Protein AF-A0A7X7E103-F1 (afdb_monomer_lite)

pLDDT: mean 79.59, std 12.2, range [51.66, 94.31]

Sequence (123 aa):
MISKVISKYLDKEDARSLQIQLQEAGINSIVKRHGLPIFFGGIINYQVMIDPKDNEPATSVLQNFIERSKIKLAELTKALTVKCPGCGSTKVVIEQKNSLLKKIIYYGVTIHRCNECHGKWFT

Foldseek 3Di:
DDKAWDDKFADPVLLVVLCVLCVVLVWHKDKDWDWDDVVVVMDIMIIIIGPPVCVVVSPVSSVVSVVVVVVVVVVVVQVPQDQDPVPRDSQKDWDDDPDPVCCVVQPPKTWIAHPPPRDIDID

Structure (mmCIF, N/CA/C/O backbone):
data_AF-A0A7X7E103-F1
#
_entry.id   AF-A0A7X7E103-F1
#
loop_
_atom_site.group_PDB
_atom_site.id
_atom_site.type_symbol
_atom_site.label_atom_id
_atom_site.label_alt_id
_atom_site.label_comp_id
_atom_site.label_asym_id
_atom_site.label_entity_id
_atom_site.label_seq_id
_atom_site.pdbx_PDB_ins_code
_atom_site.Cartn_x
_atom_site.Cartn_y
_atom_site.Cartn_z
_atom_site.occupancy
_atom_site.B_iso_or_equiv
_atom_site.auth_seq_id
_atom_site.auth_comp_id
_atom_site.auth_asym_id
_atom_site.auth_atom_id
_atom_site.pdbx_PDB_model_num
ATOM 1 N N . MET A 1 1 ? -21.943 -7.970 11.466 1.00 54.81 1 MET A N 1
ATOM 2 C CA . MET A 1 1 ? -21.034 -6.809 11.564 1.00 54.81 1 MET A CA 1
ATOM 3 C C . MET A 1 1 ? -20.754 -6.349 10.139 1.00 54.81 1 MET A C 1
ATOM 5 O O . MET A 1 1 ? -20.192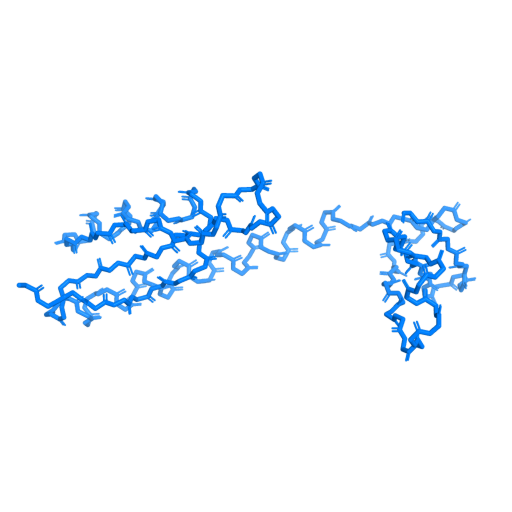 -7.123 9.374 1.00 54.81 1 MET A O 1
ATOM 9 N N . ILE A 1 2 ? -21.281 -5.194 9.729 1.00 72.25 2 ILE A N 1
ATOM 10 C CA . ILE A 1 2 ? -21.079 -4.666 8.371 1.00 72.25 2 ILE A CA 1
ATOM 11 C C . ILE A 1 2 ? -19.732 -3.957 8.400 1.00 72.25 2 ILE A C 1
ATOM 13 O O . ILE A 1 2 ? -19.599 -3.002 9.145 1.00 72.25 2 ILE A O 1
ATOM 17 N N . SER A 1 3 ? -18.736 -4.432 7.661 1.00 80.81 3 SER A N 1
ATOM 18 C CA . SER A 1 3 ? -17.406 -3.818 7.608 1.00 80.81 3 SER A CA 1
ATOM 19 C C . SER A 1 3 ? -17.252 -2.978 6.337 1.00 80.81 3 SER A C 1
ATOM 21 O O . SER A 1 3 ? -17.657 -3.390 5.248 1.00 80.81 3 SER A O 1
ATOM 23 N N . LYS A 1 4 ? -16.676 -1.779 6.466 1.00 86.75 4 LYS A N 1
ATOM 24 C CA . LYS A 1 4 ? -16.471 -0.830 5.365 1.00 86.75 4 LYS A CA 1
ATOM 25 C C . LYS A 1 4 ? -15.037 -0.911 4.865 1.00 86.75 4 LYS A C 1
ATOM 27 O O . LYS A 1 4 ? -14.101 -0.860 5.654 1.00 86.75 4 LYS A O 1
ATOM 32 N N . VAL A 1 5 ? -14.855 -1.016 3.549 1.00 87.81 5 VAL A N 1
ATOM 33 C CA . VAL A 1 5 ? -13.521 -0.981 2.933 1.00 87.81 5 VAL A CA 1
ATOM 34 C C . VAL A 1 5 ? -13.031 0.463 2.861 1.00 87.81 5 VAL A C 1
ATOM 36 O O . VAL A 1 5 ? -13.732 1.307 2.305 1.00 87.81 5 VAL A O 1
ATOM 39 N N . ILE A 1 6 ? -11.826 0.722 3.368 1.00 89.06 6 ILE A N 1
ATOM 40 C CA . ILE A 1 6 ? -11.200 2.057 3.351 1.00 89.06 6 ILE A CA 1
ATOM 41 C C . ILE A 1 6 ? -9.984 2.142 2.430 1.00 89.06 6 ILE A C 1
ATOM 43 O O . ILE A 1 6 ? -9.653 3.218 1.948 1.00 89.06 6 ILE A O 1
ATOM 47 N N . SER A 1 7 ? -9.339 1.011 2.142 1.00 87.31 7 SER A N 1
ATOM 48 C CA . SER A 1 7 ? -8.215 0.948 1.212 1.00 87.31 7 SER A CA 1
ATOM 49 C C . SER A 1 7 ? -8.170 -0.405 0.507 1.00 87.31 7 SER A C 1
ATOM 51 O O . SER A 1 7 ? -8.553 -1.428 1.083 1.00 87.31 7 SER A O 1
ATOM 53 N N . LYS A 1 8 ? -7.743 -0.403 -0.758 1.00 88.25 8 LYS A N 1
ATOM 54 C CA . LYS A 1 8 ? -7.690 -1.561 -1.663 1.00 88.25 8 LYS A CA 1
ATOM 55 C C . LYS A 1 8 ? -6.371 -1.554 -2.425 1.00 88.25 8 LYS A C 1
ATOM 57 O O . LYS A 1 8 ? -5.748 -0.507 -2.555 1.00 88.25 8 LYS A O 1
ATOM 62 N N . TYR A 1 9 ? -6.021 -2.706 -2.997 1.00 86.00 9 TYR A N 1
ATOM 63 C CA . TYR A 1 9 ? -4.829 -2.867 -3.839 1.00 86.00 9 TYR A CA 1
ATOM 64 C C . TYR A 1 9 ? -3.517 -2.582 -3.101 1.00 86.00 9 TYR A C 1
ATOM 66 O O . TYR A 1 9 ? -2.561 -2.097 -3.692 1.00 86.00 9 TYR A O 1
ATOM 74 N N . LEU A 1 10 ? -3.485 -2.879 -1.801 1.00 86.12 10 LEU A N 1
ATOM 75 C CA . LEU A 1 10 ? -2.270 -2.777 -1.005 1.00 86.12 10 LEU A CA 1
ATOM 76 C C . LEU A 1 10 ? -1.413 -4.023 -1.200 1.00 86.12 10 LEU A C 1
ATOM 78 O O . LEU A 1 10 ? -1.946 -5.129 -1.351 1.00 86.12 10 LEU A O 1
ATOM 82 N N . ASP A 1 11 ? -0.096 -3.858 -1.126 1.00 87.00 11 ASP A N 1
ATOM 83 C CA . ASP A 1 11 ? 0.790 -4.989 -0.884 1.00 87.00 11 ASP A CA 1
ATOM 84 C C . ASP A 1 11 ? 0.662 -5.473 0.578 1.00 87.00 11 ASP A C 1
ATOM 86 O O . ASP A 1 11 ? -0.072 -4.913 1.401 1.00 87.00 11 ASP A O 1
ATOM 90 N N . LYS A 1 12 ? 1.336 -6.580 0.901 1.00 87.38 12 LYS A N 1
ATOM 91 C CA . LYS A 1 12 ? 1.251 -7.194 2.233 1.00 87.38 12 LYS A CA 1
ATOM 92 C C . LYS A 1 12 ? 1.814 -6.282 3.331 1.00 87.38 12 LYS A C 1
ATOM 94 O O . LYS A 1 12 ? 1.297 -6.296 4.449 1.00 87.38 12 LYS A O 1
ATOM 99 N N . GLU A 1 13 ? 2.887 -5.557 3.040 1.00 89.25 13 GLU A N 1
ATOM 100 C CA . GLU A 1 13 ? 3.594 -4.714 4.004 1.00 89.25 13 GLU A CA 1
ATOM 101 C C . GLU A 1 13 ? 2.809 -3.434 4.269 1.00 89.25 13 GLU A C 1
ATOM 103 O O . GLU A 1 13 ? 2.568 -3.087 5.422 1.00 89.25 13 GLU A O 1
ATOM 108 N N . ASP A 1 14 ? 2.319 -2.803 3.209 1.00 88.50 14 ASP A N 1
ATOM 109 C CA . ASP A 1 14 ? 1.478 -1.616 3.243 1.00 88.50 14 ASP A CA 1
ATOM 110 C C . ASP A 1 14 ? 0.155 -1.903 3.974 1.00 88.50 14 ASP A C 1
ATOM 112 O O . ASP A 1 14 ? -0.260 -1.125 4.835 1.00 88.50 14 ASP A O 1
ATOM 116 N N . ALA A 1 15 ? -0.476 -3.058 3.727 1.00 91.31 15 ALA A N 1
ATOM 117 C CA . ALA A 1 15 ? -1.678 -3.467 4.457 1.00 91.31 15 ALA A CA 1
ATOM 118 C C . ALA A 1 15 ? -1.420 -3.700 5.951 1.00 91.31 15 ALA A C 1
ATOM 120 O O . ALA A 1 15 ? -2.240 -3.307 6.783 1.00 91.31 15 ALA A O 1
ATOM 121 N N . ARG A 1 16 ? -0.282 -4.312 6.304 1.00 93.44 16 ARG A N 1
ATOM 122 C CA . ARG A 1 16 ? 0.114 -4.516 7.704 1.00 93.44 16 ARG A CA 1
ATOM 123 C C . ARG A 1 16 ? 0.454 -3.192 8.389 1.00 93.44 16 ARG A C 1
ATOM 125 O O . ARG A 1 16 ? 0.055 -2.983 9.528 1.00 93.44 16 ARG A O 1
ATOM 132 N N . SER A 1 17 ? 1.156 -2.301 7.697 1.00 92.19 17 SER A N 1
ATOM 133 C CA . SER A 1 17 ? 1.505 -0.968 8.190 1.00 92.19 17 SER A CA 1
ATOM 134 C C . SER A 1 17 ? 0.256 -0.137 8.475 1.00 92.19 17 SER A C 1
ATOM 136 O O . SER A 1 17 ? 0.133 0.441 9.554 1.00 92.19 17 SER A O 1
ATOM 138 N N . LEU A 1 18 ? -0.713 -0.135 7.553 1.00 91.12 18 LEU A N 1
ATOM 139 C 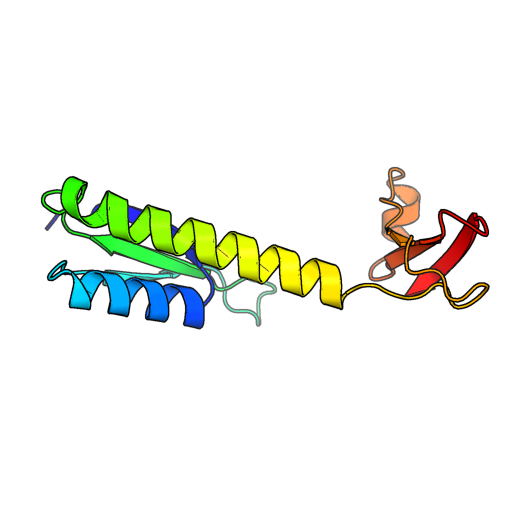CA . LEU A 1 18 ? -1.987 0.554 7.751 1.00 91.12 18 LEU A CA 1
ATOM 140 C C . LEU A 1 18 ? -2.790 -0.052 8.912 1.00 91.12 18 LEU A C 1
ATOM 142 O O . LEU A 1 18 ? -3.369 0.686 9.701 1.00 91.12 18 LEU A O 1
ATOM 146 N N . GLN A 1 19 ? -2.797 -1.381 9.052 1.00 93.81 19 GLN A N 1
ATOM 147 C CA . GLN A 1 19 ? -3.457 -2.052 10.176 1.00 93.81 19 GLN A CA 1
ATOM 148 C C . GLN A 1 19 ? -2.862 -1.637 11.528 1.00 93.81 19 GLN A C 1
ATOM 150 O O . GLN A 1 19 ? -3.620 -1.348 12.450 1.00 93.81 19 GLN A O 1
ATOM 155 N N . ILE A 1 20 ? -1.531 -1.582 11.642 1.00 94.31 20 ILE A N 1
ATOM 156 C CA . ILE A 1 20 ? -0.846 -1.154 12.872 1.00 94.31 20 ILE A CA 1
ATOM 157 C C . ILE A 1 20 ? -1.224 0.290 13.213 1.00 94.31 20 ILE A C 1
ATOM 159 O O . ILE A 1 20 ? -1.639 0.552 14.335 1.00 94.31 20 ILE A O 1
ATOM 163 N N . GLN A 1 21 ? -1.178 1.203 12.239 1.00 92.69 21 GLN A N 1
ATOM 164 C CA . GLN A 1 21 ? -1.530 2.613 12.458 1.00 92.69 21 GLN A CA 1
ATOM 165 C C . GLN A 1 21 ? -2.992 2.795 12.897 1.00 92.69 21 GLN A C 1
ATOM 167 O O . GLN A 1 21 ? -3.290 3.627 13.750 1.00 92.69 21 GLN A O 1
ATOM 172 N N . LEU A 1 22 ? -3.916 2.005 12.340 1.00 93.62 22 LEU A N 1
ATOM 173 C CA . LEU A 1 22 ? -5.315 2.011 12.773 1.00 93.62 22 LEU A CA 1
ATOM 174 C C . LEU A 1 22 ? -5.459 1.467 14.198 1.00 93.62 2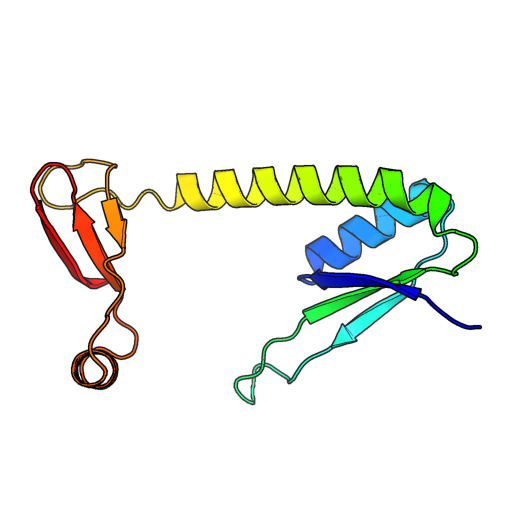2 LEU A C 1
ATOM 176 O O . LEU A 1 22 ? -6.173 2.055 15.003 1.00 93.62 22 LEU A O 1
ATOM 180 N N . GLN A 1 23 ? -4.745 0.392 14.531 1.00 93.69 23 GLN A N 1
ATOM 181 C CA . GLN A 1 23 ? -4.768 -0.194 15.868 1.00 93.69 23 GLN A CA 1
ATOM 182 C C . GLN A 1 23 ? -4.189 0.755 16.929 1.00 93.69 23 GLN A C 1
ATOM 184 O O . GLN A 1 23 ? -4.754 0.865 18.015 1.00 93.69 23 GLN A O 1
ATOM 189 N N . GLU A 1 24 ? -3.106 1.471 16.617 1.00 93.56 24 GLU A N 1
ATOM 190 C CA . GLU A 1 24 ? -2.523 2.515 17.475 1.00 93.56 24 GLU A CA 1
ATOM 191 C C . GLU A 1 24 ? -3.495 3.679 17.712 1.00 93.56 24 GLU A C 1
ATOM 193 O O . GLU A 1 24 ? -3.525 4.249 18.801 1.00 93.56 24 GLU A O 1
ATOM 198 N N . ALA A 1 25 ? -4.344 3.986 16.728 1.00 91.44 25 ALA A N 1
ATOM 199 C CA . ALA A 1 25 ? -5.432 4.953 16.856 1.00 91.44 25 ALA A CA 1
ATOM 200 C C . ALA A 1 25 ? -6.677 4.392 17.580 1.00 91.44 25 ALA A C 1
ATOM 202 O O . ALA A 1 25 ? -7.700 5.070 17.656 1.00 91.44 25 ALA A O 1
ATOM 203 N N . GLY A 1 26 ? -6.618 3.158 18.096 1.00 92.12 26 GLY A N 1
ATOM 204 C CA . GLY A 1 26 ? -7.734 2.494 18.775 1.00 92.12 26 GLY A CA 1
ATOM 205 C C . GLY A 1 26 ? -8.834 1.987 17.838 1.00 92.12 26 GLY A C 1
ATOM 206 O O . GLY A 1 26 ? -9.910 1.622 18.303 1.00 92.12 26 GLY A O 1
ATOM 207 N N . ILE A 1 27 ? -8.580 1.950 16.528 1.00 93.19 27 ILE A N 1
ATOM 208 C CA . ILE A 1 27 ? -9.551 1.563 15.503 1.00 93.19 27 ILE A CA 1
ATOM 209 C C . ILE A 1 27 ? -9.366 0.089 15.161 1.00 93.19 27 ILE A C 1
ATOM 211 O O . ILE A 1 27 ? -8.303 -0.344 14.703 1.00 93.19 27 ILE A O 1
ATOM 215 N N . ASN A 1 28 ? -10.429 -0.697 15.331 1.00 92.44 28 ASN A N 1
ATOM 216 C CA . ASN A 1 28 ? -10.388 -2.104 14.965 1.00 92.44 28 ASN A CA 1
ATOM 217 C C . ASN A 1 28 ? -10.457 -2.259 13.439 1.00 92.44 28 ASN A C 1
ATOM 219 O O . ASN A 1 28 ? -11.336 -1.705 12.775 1.00 92.44 28 ASN A O 1
ATOM 223 N N . SER A 1 29 ? -9.535 -3.036 12.872 1.00 93.44 29 SER A N 1
ATOM 224 C CA . SER A 1 29 ? -9.437 -3.212 11.426 1.00 93.44 29 SER A CA 1
ATOM 225 C C . SER A 1 29 ? -9.167 -4.660 11.022 1.00 93.44 29 SER A C 1
ATOM 227 O O . SER A 1 29 ? -8.484 -5.425 11.703 1.00 93.44 29 SER A O 1
ATOM 229 N N . ILE A 1 30 ? -9.721 -5.037 9.872 1.00 93.88 30 ILE A N 1
ATOM 230 C CA . ILE A 1 30 ? -9.622 -6.365 9.275 1.00 93.88 30 ILE A CA 1
ATOM 231 C C . ILE A 1 30 ? -8.883 -6.240 7.947 1.00 93.88 30 ILE A C 1
ATOM 233 O O . ILE A 1 30 ? -9.324 -5.535 7.037 1.00 93.88 30 ILE A O 1
ATOM 237 N N . VAL A 1 31 ? -7.785 -6.982 7.811 1.00 93.25 31 VAL A N 1
ATOM 238 C CA . VAL A 1 31 ? -7.052 -7.110 6.550 1.00 93.25 31 VAL A CA 1
ATOM 239 C C . VAL A 1 31 ? -7.550 -8.345 5.811 1.00 93.25 31 VAL A C 1
ATOM 241 O O . VAL A 1 31 ? -7.489 -9.459 6.327 1.00 93.25 31 VAL A O 1
ATOM 244 N N . LYS A 1 32 ? -8.021 -8.165 4.576 1.00 92.69 32 LYS A N 1
ATOM 245 C CA . LYS A 1 32 ? -8.463 -9.265 3.716 1.00 92.69 32 LYS A CA 1
ATOM 246 C C . LYS A 1 32 ? -7.591 -9.351 2.472 1.00 92.69 32 LYS A C 1
ATOM 248 O O . LYS A 1 32 ? -7.433 -8.379 1.737 1.00 92.69 32 LYS A O 1
ATOM 253 N N . ARG A 1 33 ? -7.053 -10.544 2.229 1.00 91.50 33 ARG A N 1
ATOM 254 C CA . ARG A 1 33 ? -6.336 -10.895 1.001 1.00 91.50 33 ARG A CA 1
ATOM 255 C C . ARG A 1 33 ? -7.333 -11.111 -0.141 1.00 91.50 33 ARG A C 1
ATOM 257 O O . ARG A 1 33 ? -8.357 -11.764 0.049 1.00 91.50 33 ARG A O 1
ATOM 264 N N . HIS A 1 34 ? -7.007 -10.589 -1.317 1.00 83.94 34 HIS A N 1
ATOM 265 C CA . HIS A 1 34 ? -7.777 -10.677 -2.556 1.00 83.94 34 HIS A CA 1
ATOM 266 C C . HIS A 1 34 ? -6.873 -10.958 -3.751 1.00 83.94 34 HIS A C 1
ATOM 268 O O . HIS A 1 34 ? -5.665 -10.739 -3.702 1.00 83.94 34 HIS A O 1
ATOM 274 N N . GLY A 1 35 ? -7.482 -11.405 -4.845 1.00 79.06 35 GLY A N 1
ATOM 275 C CA . GLY A 1 35 ? -6.793 -11.653 -6.104 1.00 79.06 35 GLY A CA 1
ATOM 276 C C . GLY A 1 35 ? -6.400 -13.110 -6.317 1.00 79.06 35 GLY A C 1
ATOM 277 O O . GLY A 1 35 ? -6.473 -13.952 -5.419 1.00 79.06 35 GLY A O 1
ATOM 278 N N . LEU A 1 36 ? -6.026 -13.398 -7.558 1.00 75.31 36 LEU A N 1
ATOM 279 C CA . LEU A 1 36 ? -5.648 -14.732 -8.001 1.00 75.31 36 LEU A CA 1
ATOM 280 C C . LEU A 1 36 ? -4.210 -15.046 -7.562 1.00 75.31 36 LEU A C 1
ATOM 282 O O . LEU A 1 36 ? -3.363 -14.148 -7.556 1.00 75.31 36 LEU A O 1
ATOM 286 N N . PRO A 1 37 ? -3.903 -16.304 -7.202 1.00 74.88 37 PRO A N 1
ATOM 287 C CA . PRO A 1 37 ? -2.534 -16.710 -6.924 1.00 74.88 37 PRO A CA 1
ATOM 288 C C . PRO A 1 37 ? -1.610 -16.425 -8.113 1.00 74.88 37 PRO A C 1
ATOM 290 O O . PRO A 1 37 ? -2.002 -16.589 -9.268 1.00 74.88 37 PRO A O 1
ATOM 293 N N . ILE A 1 38 ? -0.358 -16.072 -7.814 1.00 71.69 38 ILE A N 1
ATOM 294 C CA . ILE A 1 38 ? 0.660 -15.711 -8.817 1.00 71.69 38 ILE A CA 1
ATOM 295 C C . ILE A 1 38 ? 0.887 -16.846 -9.829 1.00 71.69 38 ILE A C 1
ATOM 297 O O . ILE A 1 38 ? 1.112 -16.584 -11.005 1.00 71.69 38 ILE A O 1
ATOM 301 N N . PHE A 1 39 ? 0.735 -18.105 -9.405 1.00 72.12 39 PHE A N 1
ATOM 302 C CA . PHE A 1 39 ? 0.861 -19.279 -10.277 1.00 72.12 39 PHE A CA 1
ATOM 303 C C . PHE A 1 39 ? -0.154 -19.305 -11.440 1.00 72.12 39 PHE A C 1
ATOM 305 O O . PHE A 1 39 ? 0.107 -19.918 -12.465 1.00 72.12 39 PHE A O 1
ATOM 312 N N . PHE A 1 40 ? -1.278 -18.590 -11.321 1.00 74.81 40 PHE A N 1
ATOM 313 C CA . PHE A 1 40 ? -2.277 -18.435 -12.387 1.00 74.81 40 PHE A CA 1
ATOM 314 C C . PHE A 1 40 ? -2.120 -17.121 -13.173 1.00 74.81 40 PHE A C 1
ATOM 316 O O . PHE A 1 40 ? -3.066 -16.669 -13.813 1.00 74.81 40 PHE A O 1
ATOM 323 N N . GLY A 1 41 ? -0.963 -16.454 -13.084 1.00 69.50 41 GLY A N 1
ATOM 324 C CA . GLY A 1 41 ? -0.755 -15.127 -13.678 1.00 69.50 41 GLY A CA 1
ATOM 325 C C . GLY A 1 41 ? -1.541 -14.011 -12.977 1.00 69.50 41 GLY A C 1
ATOM 326 O O . GLY A 1 41 ? -1.736 -12.937 -13.541 1.00 69.50 41 GLY A O 1
ATOM 327 N N . GLY A 1 42 ? -2.024 -14.269 -11.758 1.00 74.94 42 GLY A N 1
ATOM 328 C CA . GLY A 1 42 ? -2.786 -13.325 -10.951 1.00 74.94 42 GLY A CA 1
ATOM 329 C C . GLY A 1 42 ? -1.925 -12.387 -10.109 1.00 74.94 42 GLY A C 1
ATOM 330 O O . GLY A 1 42 ? -0.759 -12.660 -9.828 1.00 74.94 42 GLY A O 1
ATOM 331 N N . ILE A 1 43 ? -2.535 -11.294 -9.646 1.00 77.94 43 ILE A N 1
ATOM 332 C CA . ILE A 1 43 ? -1.928 -10.366 -8.685 1.00 77.94 43 ILE A CA 1
ATOM 333 C C . ILE A 1 43 ? -2.656 -10.516 -7.350 1.00 77.94 43 ILE A C 1
ATOM 335 O O . ILE A 1 43 ? -3.876 -10.346 -7.276 1.00 77.94 43 ILE A O 1
ATOM 339 N N . ILE A 1 44 ? -1.898 -10.823 -6.297 1.00 82.88 44 ILE A N 1
ATOM 340 C CA . ILE A 1 44 ? -2.402 -10.851 -4.924 1.00 82.88 44 ILE A CA 1
ATOM 341 C C . ILE A 1 44 ? -2.342 -9.433 -4.371 1.00 82.88 44 ILE A C 1
ATOM 343 O O . ILE A 1 44 ? -1.284 -8.814 -4.353 1.00 82.88 44 ILE A O 1
ATOM 347 N N . ASN A 1 45 ? -3.471 -8.968 -3.862 1.00 87.31 45 ASN A N 1
ATOM 348 C CA . ASN A 1 45 ? -3.633 -7.665 -3.246 1.00 87.31 45 ASN A CA 1
ATOM 349 C C . ASN A 1 45 ? -4.283 -7.812 -1.871 1.00 87.31 45 ASN A C 1
ATOM 351 O O . ASN A 1 45 ? -4.899 -8.830 -1.554 1.00 87.31 45 ASN A O 1
ATOM 355 N N . TYR A 1 46 ? -4.200 -6.770 -1.062 1.00 90.12 46 TYR A N 1
ATOM 356 C CA . TYR A 1 46 ? -4.821 -6.712 0.250 1.00 90.12 46 TYR A CA 1
ATOM 357 C C . TYR A 1 46 ? -5.764 -5.509 0.320 1.00 90.12 46 TYR A C 1
ATOM 359 O O . TYR A 1 46 ? -5.566 -4.487 -0.341 1.00 90.12 46 TYR A O 1
ATOM 367 N N . GLN A 1 47 ? -6.830 -5.651 1.103 1.00 92.00 47 GLN A N 1
ATOM 368 C CA . GLN A 1 47 ? -7.738 -4.561 1.443 1.00 92.00 47 GLN A CA 1
ATOM 369 C C . GLN A 1 47 ? -7.858 -4.451 2.960 1.00 92.00 47 GLN A C 1
ATOM 371 O O . GLN A 1 47 ? -7.857 -5.471 3.653 1.00 92.00 47 GLN A O 1
ATOM 376 N N . VAL A 1 48 ? -8.017 -3.227 3.453 1.00 91.38 48 VAL A N 1
ATOM 377 C CA . VAL A 1 48 ? -8.248 -2.948 4.873 1.00 91.38 48 VAL A CA 1
ATOM 378 C C . VAL A 1 48 ? -9.683 -2.484 5.057 1.00 91.38 48 VAL A C 1
ATOM 380 O O . VAL A 1 48 ? -10.192 -1.649 4.299 1.00 91.38 48 VAL A O 1
ATOM 383 N N . MET A 1 49 ? -10.346 -3.078 6.041 1.00 92.56 49 MET A N 1
ATOM 384 C CA . MET A 1 49 ? -11.738 -2.828 6.379 1.00 92.56 49 MET A CA 1
ATOM 385 C C . MET A 1 49 ? -11.850 -2.422 7.843 1.00 92.56 49 MET A C 1
ATOM 387 O O . MET A 1 49 ? -11.125 -2.958 8.672 1.00 92.56 49 MET A O 1
ATOM 391 N N . ILE A 1 50 ? -12.774 -1.526 8.160 1.00 92.75 50 ILE A N 1
ATOM 392 C CA . ILE A 1 50 ? -13.044 -1.050 9.525 1.00 92.75 50 ILE A CA 1
ATOM 393 C C . ILE A 1 50 ? -14.538 -1.144 9.835 1.00 92.75 50 ILE A C 1
ATOM 395 O O . ILE A 1 50 ? -15.351 -1.378 8.929 1.00 92.75 50 ILE A O 1
ATOM 399 N N . ASP A 1 51 ? -14.913 -0.954 11.098 1.00 91.81 51 ASP A N 1
ATOM 400 C CA . ASP A 1 51 ? -16.312 -0.708 11.442 1.00 91.81 51 ASP A CA 1
ATOM 401 C C . ASP A 1 51 ? -16.751 0.654 10.856 1.00 91.81 51 ASP A C 1
ATOM 403 O O . ASP A 1 51 ? -16.006 1.633 10.944 1.00 91.81 51 ASP A O 1
ATOM 407 N N . PRO A 1 52 ? -17.934 0.758 10.226 1.00 89.19 52 PRO A N 1
ATOM 408 C CA . PRO A 1 52 ? -18.476 2.014 9.722 1.00 89.19 52 PRO A CA 1
ATOM 409 C C . PRO A 1 52 ? -18.508 3.144 10.755 1.00 89.19 52 PRO A C 1
ATOM 411 O O . PRO A 1 52 ? -18.404 4.304 10.359 1.00 89.19 52 PRO A O 1
ATOM 414 N N . LYS A 1 53 ? -18.639 2.820 12.049 1.00 90.12 53 LYS A N 1
ATOM 415 C CA . LYS A 1 53 ? -18.621 3.800 13.146 1.00 90.12 53 LYS A CA 1
ATOM 416 C C . LYS A 1 53 ? -17.274 4.507 13.281 1.00 90.12 53 LYS A C 1
ATOM 418 O O . LYS A 1 53 ? -17.241 5.685 13.616 1.00 90.12 53 LYS A O 1
ATOM 423 N N . ASP A 1 54 ? -16.190 3.825 12.929 1.00 89.88 54 ASP A N 1
ATOM 424 C CA . ASP A 1 54 ? -14.828 4.343 13.052 1.00 89.88 54 ASP A CA 1
ATOM 425 C C . ASP A 1 54 ? -14.365 5.079 11.783 1.00 89.88 54 ASP A C 1
ATOM 427 O O . ASP A 1 54 ? -13.188 5.391 11.614 1.00 89.88 54 ASP A O 1
ATOM 431 N N . ASN A 1 55 ? -15.278 5.373 10.853 1.00 86.62 55 ASN A N 1
ATOM 432 C CA . ASN A 1 55 ? -14.926 5.982 9.574 1.00 86.62 55 ASN A CA 1
ATOM 433 C C . ASN A 1 55 ? -14.386 7.414 9.706 1.00 86.62 55 ASN A C 1
ATOM 435 O O . ASN A 1 55 ? -13.424 7.766 9.025 1.00 86.62 55 ASN A O 1
ATOM 439 N N . GLU A 1 56 ? -14.998 8.242 10.553 1.00 87.81 56 GLU A N 1
ATOM 440 C CA . GLU A 1 56 ? -14.481 9.587 10.832 1.00 87.81 56 GLU A CA 1
ATOM 441 C C . GLU A 1 56 ? -13.083 9.545 11.468 1.00 87.81 56 GLU A C 1
ATOM 443 O O . GLU A 1 56 ? -12.164 10.113 10.870 1.00 87.81 56 GLU A O 1
ATOM 448 N N . PRO A 1 57 ? -12.850 8.823 12.584 1.00 88.38 57 PRO A N 1
ATOM 449 C CA . PRO A 1 57 ? -11.523 8.778 13.197 1.00 88.38 57 PRO A CA 1
ATOM 450 C C . PRO A 1 57 ? -10.465 8.114 12.301 1.00 88.38 57 PRO A C 1
ATOM 452 O O . PRO A 1 57 ? -9.300 8.503 12.347 1.00 88.38 57 PRO A O 1
ATOM 455 N N . ALA A 1 58 ? -10.843 7.183 11.418 1.00 87.88 58 ALA A N 1
ATOM 456 C CA . ALA A 1 58 ? -9.911 6.559 10.474 1.00 87.88 58 ALA A CA 1
ATOM 457 C C . ALA A 1 58 ? -9.432 7.497 9.353 1.00 87.88 58 ALA A C 1
ATOM 459 O O . ALA A 1 58 ? -8.448 7.190 8.676 1.00 87.88 58 ALA A O 1
ATOM 460 N N . THR A 1 59 ? -10.113 8.624 9.122 1.00 88.50 59 THR A N 1
ATOM 461 C CA . THR A 1 59 ? -9.823 9.505 7.981 1.00 88.50 59 THR A CA 1
ATOM 462 C C . THR A 1 59 ? -8.438 10.145 8.092 1.00 88.50 59 THR A C 1
ATOM 464 O O . THR A 1 59 ? -7.703 10.176 7.104 1.00 88.50 59 THR A O 1
ATOM 467 N N . SER A 1 60 ? -8.043 10.591 9.286 1.00 88.62 60 SER A N 1
ATOM 468 C CA . SER A 1 60 ? -6.725 11.199 9.525 1.00 88.62 60 SER A CA 1
ATOM 469 C C . SER A 1 60 ? -5.588 10.189 9.337 1.00 88.62 60 SER A C 1
ATOM 471 O O . SER A 1 60 ? -4.592 10.478 8.674 1.00 88.62 60 SER A O 1
ATOM 473 N N . VAL A 1 61 ? -5.770 8.966 9.843 1.00 90.44 61 VAL A N 1
ATOM 474 C CA . VAL A 1 61 ? -4.820 7.858 9.673 1.00 90.44 61 VAL A CA 1
ATOM 475 C C . VAL A 1 61 ? -4.653 7.516 8.192 1.00 90.44 61 VAL A C 1
ATOM 477 O O . VAL A 1 61 ? -3.531 7.370 7.704 1.00 90.44 61 VAL A O 1
ATOM 480 N N . LEU A 1 62 ? -5.762 7.446 7.451 1.00 89.56 62 LEU A N 1
ATOM 481 C CA . LEU A 1 62 ? -5.742 7.131 6.027 1.00 89.56 62 LEU A CA 1
ATOM 482 C C . LEU A 1 62 ? -5.042 8.220 5.202 1.00 89.56 62 LEU A C 1
ATOM 484 O O . LEU A 1 62 ? -4.274 7.896 4.298 1.00 89.56 62 LEU A O 1
ATOM 488 N N . GLN A 1 63 ? -5.274 9.498 5.510 1.00 88.12 63 GLN A N 1
ATOM 489 C CA . GLN A 1 63 ? -4.607 10.612 4.831 1.00 88.12 63 GLN A CA 1
ATOM 490 C C . GLN A 1 63 ? -3.089 10.570 5.037 1.00 88.12 63 GLN A C 1
ATOM 492 O O . GLN A 1 63 ? -2.344 10.588 4.056 1.00 88.12 63 GLN A O 1
ATOM 497 N N . ASN A 1 64 ? -2.639 10.397 6.283 1.00 87.44 64 ASN A N 1
ATOM 498 C CA . ASN A 1 64 ? -1.216 10.273 6.610 1.00 87.44 64 ASN A CA 1
ATOM 499 C C . ASN A 1 64 ? -0.561 9.086 5.892 1.00 87.44 64 ASN A C 1
ATOM 501 O O . ASN A 1 64 ? 0.555 9.189 5.377 1.00 87.44 64 ASN A O 1
ATOM 505 N N . PHE A 1 65 ? -1.264 7.953 5.829 1.00 89.94 65 PHE A N 1
ATOM 506 C CA . PHE A 1 65 ? -0.805 6.782 5.092 1.00 89.94 65 PHE A CA 1
ATOM 507 C C . PHE A 1 65 ? -0.637 7.088 3.595 1.00 89.94 65 PHE A C 1
ATOM 509 O O . PHE A 1 65 ? 0.420 6.812 3.028 1.00 89.94 65 PHE A O 1
ATOM 516 N N . ILE A 1 66 ? -1.635 7.717 2.962 1.00 86.19 66 ILE A N 1
ATOM 517 C CA . ILE A 1 66 ? -1.598 8.071 1.534 1.00 86.19 66 ILE A CA 1
ATOM 518 C C . ILE A 1 66 ? -0.427 9.009 1.219 1.00 86.19 66 ILE A C 1
ATOM 520 O O . ILE A 1 66 ? 0.253 8.820 0.208 1.00 86.19 66 ILE A O 1
ATOM 524 N N . GLU A 1 67 ? -0.178 10.019 2.053 1.00 85.50 67 GLU A N 1
ATOM 525 C CA . GLU A 1 67 ? 0.936 10.950 1.851 1.00 85.50 67 GLU A CA 1
ATOM 526 C C . GLU A 1 67 ? 2.291 10.240 1.904 1.00 85.50 67 GLU A C 1
ATOM 528 O O . GLU A 1 67 ? 3.120 10.419 1.008 1.00 85.50 67 GLU A O 1
ATOM 533 N N . ARG A 1 68 ? 2.493 9.351 2.883 1.00 83.88 68 ARG A N 1
ATOM 534 C CA . ARG A 1 68 ? 3.717 8.542 2.983 1.00 83.88 68 ARG A CA 1
ATOM 535 C C . ARG A 1 68 ? 3.893 7.613 1.784 1.00 83.88 68 ARG A C 1
ATOM 537 O O . ARG A 1 68 ? 4.989 7.536 1.231 1.00 83.88 68 ARG A O 1
ATOM 544 N N . SER A 1 69 ? 2.825 6.951 1.338 1.00 80.31 69 SER A N 1
ATOM 545 C CA . SER A 1 69 ? 2.871 6.094 0.148 1.00 80.31 69 SER A CA 1
ATOM 546 C C . SER A 1 69 ? 3.236 6.882 -1.113 1.00 80.31 69 SER A C 1
ATOM 548 O O . SER A 1 69 ? 4.006 6.390 -1.937 1.00 80.31 69 SER A O 1
ATOM 550 N N . LYS A 1 70 ? 2.754 8.124 -1.261 1.00 79.62 70 LYS A N 1
ATOM 551 C CA . LYS A 1 70 ? 3.151 9.003 -2.375 1.00 79.62 70 LYS A CA 1
ATOM 552 C C . LYS A 1 70 ? 4.640 9.342 -2.337 1.00 79.62 70 LYS A C 1
ATOM 554 O O . LYS A 1 70 ? 5.282 9.302 -3.383 1.00 79.62 70 LYS A O 1
ATOM 559 N N . ILE A 1 71 ? 5.191 9.637 -1.158 1.00 78.62 71 ILE A N 1
ATOM 560 C CA . ILE A 1 71 ? 6.626 9.917 -0.992 1.00 78.62 71 ILE A CA 1
ATOM 561 C C . ILE A 1 71 ? 7.453 8.676 -1.354 1.00 78.62 71 ILE A C 1
ATOM 563 O O . ILE A 1 71 ? 8.346 8.773 -2.193 1.00 78.62 71 ILE A O 1
ATOM 567 N N . LYS A 1 72 ? 7.089 7.494 -0.834 1.00 73.81 72 LYS A N 1
ATOM 568 C CA . LYS A 1 72 ? 7.729 6.205 -1.168 1.00 73.81 72 LYS A CA 1
ATOM 569 C C . LYS A 1 72 ? 7.732 5.947 -2.682 1.00 73.81 72 LYS A C 1
ATOM 571 O O . LYS A 1 72 ? 8.753 5.570 -3.252 1.00 73.81 72 LYS A O 1
ATOM 576 N N . LEU A 1 73 ? 6.610 6.197 -3.363 1.00 71.19 73 LEU A N 1
ATOM 577 C CA . LEU A 1 73 ? 6.510 6.069 -4.823 1.00 71.19 73 LEU A CA 1
ATOM 578 C C . LEU A 1 73 ? 7.365 7.101 -5.577 1.00 71.19 73 LEU A C 1
ATOM 580 O O . LEU A 1 73 ? 7.962 6.770 -6.605 1.00 71.19 73 LEU A O 1
ATOM 584 N N . ALA A 1 74 ? 7.456 8.336 -5.081 1.00 70.12 74 ALA A N 1
ATOM 585 C CA . ALA A 1 74 ? 8.308 9.372 -5.661 1.00 70.12 74 ALA A CA 1
ATOM 586 C C . ALA A 1 74 ? 9.804 9.040 -5.503 1.00 70.12 74 ALA A C 1
ATOM 588 O O . ALA A 1 74 ? 10.594 9.250 -6.422 1.00 70.12 74 ALA A O 1
ATOM 589 N N . GLU A 1 75 ? 10.202 8.460 -4.371 1.00 66.69 75 GLU A N 1
ATOM 590 C CA . GLU A 1 75 ? 11.573 7.999 -4.140 1.00 66.69 75 GLU A CA 1
ATOM 591 C C . GLU A 1 75 ? 11.928 6.798 -5.017 1.00 66.69 75 GLU A C 1
ATOM 593 O O . GLU A 1 75 ? 12.989 6.792 -5.639 1.00 66.69 75 GLU A O 1
ATOM 598 N N . LEU A 1 76 ? 11.024 5.822 -5.150 1.00 63.19 76 LEU A N 1
ATOM 599 C CA . LEU A 1 76 ? 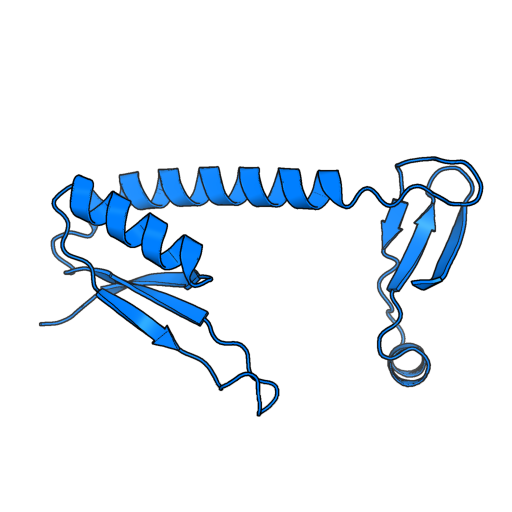11.212 4.668 -6.036 1.00 63.19 76 LEU A CA 1
ATOM 600 C C . LEU A 1 76 ? 11.336 5.085 -7.505 1.00 63.19 76 LEU A C 1
ATOM 602 O O . LEU A 1 76 ? 12.221 4.610 -8.216 1.00 63.19 76 LEU A O 1
ATOM 606 N N . THR A 1 77 ? 10.493 6.011 -7.967 1.00 60.41 77 THR A N 1
ATOM 607 C CA . THR A 1 77 ? 10.588 6.541 -9.338 1.00 60.41 77 THR A CA 1
ATOM 608 C C . THR A 1 77 ? 11.858 7.364 -9.551 1.00 60.41 77 THR A C 1
ATOM 610 O O . THR A 1 77 ? 12.446 7.299 -10.629 1.00 60.41 77 THR A O 1
ATOM 613 N N . LYS A 1 78 ? 12.346 8.071 -8.524 1.00 57.69 78 LYS A N 1
ATOM 614 C CA . LYS A 1 78 ? 13.635 8.772 -8.569 1.00 57.69 78 LYS A CA 1
ATOM 615 C C . LYS A 1 78 ? 14.827 7.809 -8.552 1.00 57.69 78 LYS A C 1
ATOM 617 O O . LYS A 1 78 ? 15.800 8.066 -9.254 1.00 57.69 78 LYS A O 1
ATOM 622 N N . ALA A 1 79 ? 14.764 6.705 -7.807 1.00 52.62 79 ALA A N 1
ATOM 623 C CA . ALA A 1 79 ? 15.807 5.675 -7.752 1.00 52.62 79 ALA A CA 1
ATOM 624 C C . ALA A 1 79 ? 15.905 4.860 -9.055 1.00 52.62 79 ALA A C 1
ATOM 626 O O . ALA A 1 79 ? 16.992 4.445 -9.448 1.00 52.62 79 ALA A O 1
ATOM 627 N N . LEU A 1 80 ? 14.795 4.720 -9.784 1.00 52.62 80 LEU A N 1
ATOM 628 C CA . LEU A 1 80 ? 14.744 4.173 -11.144 1.00 52.62 80 LEU A CA 1
ATOM 629 C C . LEU A 1 80 ? 15.233 5.164 -12.217 1.00 52.62 80 LEU A C 1
ATOM 631 O O . LEU A 1 80 ? 14.886 5.009 -13.389 1.00 52.62 80 LEU A O 1
ATOM 635 N N . THR A 1 81 ? 16.039 6.176 -11.865 1.00 60.66 81 THR A N 1
ATOM 636 C CA . THR A 1 81 ? 16.713 7.039 -12.850 1.00 60.66 81 THR A CA 1
ATOM 637 C C . THR A 1 81 ? 17.759 6.231 -13.613 1.00 60.66 81 THR A C 1
ATOM 639 O O . THR A 1 81 ? 18.962 6.296 -13.365 1.00 60.66 81 THR A O 1
ATOM 642 N N . VAL A 1 82 ? 17.278 5.446 -14.577 1.00 66.69 82 VAL A N 1
ATOM 643 C CA . VAL A 1 82 ? 18.082 4.828 -15.622 1.00 66.69 82 VAL A CA 1
ATOM 644 C C . VAL A 1 82 ? 18.890 5.952 -16.255 1.00 66.69 82 VAL A C 1
ATOM 646 O O . VAL A 1 82 ? 18.325 6.897 -16.804 1.00 66.69 82 VAL A O 1
ATOM 649 N N . LYS A 1 83 ? 20.215 5.882 -16.139 1.00 77.44 83 LYS A N 1
ATOM 650 C CA . LYS A 1 83 ? 21.100 6.812 -16.836 1.00 77.44 83 LYS A CA 1
ATOM 651 C C . LYS A 1 83 ? 21.154 6.421 -18.301 1.00 77.44 83 LYS A C 1
ATOM 653 O O . LYS A 1 83 ? 21.198 5.237 -18.634 1.00 77.44 83 LYS A O 1
ATOM 658 N N . CYS A 1 84 ? 21.171 7.412 -19.181 1.00 78.81 84 CYS A N 1
ATOM 659 C CA . CYS A 1 84 ? 21.406 7.155 -20.588 1.00 78.81 84 CYS A CA 1
ATOM 660 C C . CYS A 1 84 ? 22.793 6.514 -20.767 1.00 78.81 84 CYS A C 1
ATOM 662 O O . CYS A 1 84 ? 23.777 7.119 -20.345 1.00 78.81 84 CYS A O 1
ATOM 664 N N . PRO A 1 85 ? 22.911 5.348 -21.427 1.00 79.00 85 PRO A N 1
ATOM 665 C CA . PRO A 1 85 ? 24.208 4.717 -21.664 1.00 79.00 85 PRO A CA 1
ATOM 666 C C . PRO A 1 85 ? 25.087 5.517 -22.639 1.00 79.00 85 PRO A C 1
ATOM 668 O O . PRO A 1 85 ? 26.297 5.342 -22.646 1.00 79.00 85 PRO A O 1
ATOM 671 N N . GLY A 1 86 ? 24.492 6.402 -23.452 1.00 82.31 86 GLY A N 1
ATOM 672 C CA . GLY A 1 86 ? 25.223 7.239 -24.405 1.00 82.31 86 GLY A CA 1
ATOM 673 C C . GLY A 1 86 ? 25.828 8.501 -23.785 1.00 82.31 86 GLY A C 1
ATOM 674 O O . GLY A 1 86 ? 26.997 8.787 -24.007 1.00 82.31 86 GLY A O 1
ATOM 675 N N . CYS A 1 87 ? 25.047 9.269 -23.014 1.00 84.12 87 CYS A N 1
ATOM 676 C CA . CYS A 1 87 ? 25.491 10.564 -22.470 1.00 84.12 87 CYS A CA 1
ATOM 677 C C . CYS A 1 87 ? 25.498 10.652 -20.936 1.00 84.12 87 CYS A C 1
ATOM 679 O O . CYS A 1 87 ? 25.798 11.706 -20.387 1.00 84.12 87 CYS A O 1
ATOM 681 N N . GLY A 1 88 ? 25.112 9.589 -20.225 1.00 78.00 88 GLY A N 1
ATOM 682 C CA . GLY A 1 88 ? 25.053 9.560 -18.759 1.00 78.00 88 GLY A CA 1
ATOM 683 C C . GLY A 1 88 ? 23.901 10.355 -18.129 1.00 78.00 88 GLY A C 1
ATOM 684 O O . GLY A 1 88 ? 23.749 10.330 -16.907 1.00 78.00 88 GLY A O 1
ATOM 685 N N . SER A 1 89 ? 23.075 11.033 -18.932 1.00 80.31 89 SER A N 1
ATOM 686 C CA . SER A 1 89 ? 21.961 11.860 -18.457 1.00 80.31 89 SER A CA 1
ATOM 687 C C . SER A 1 89 ? 20.908 11.057 -17.696 1.00 80.31 89 S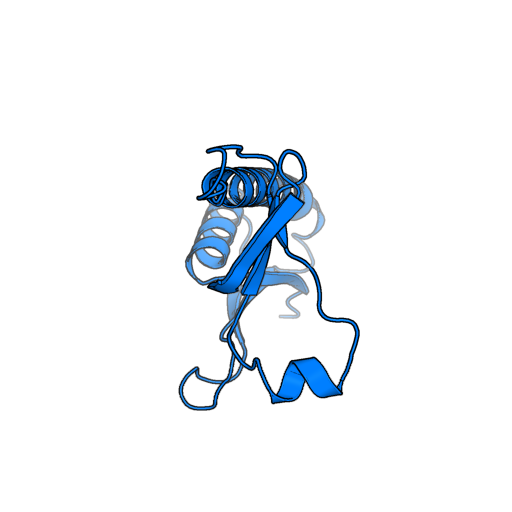ER A C 1
ATOM 689 O O . SER A 1 89 ? 20.546 9.953 -18.103 1.00 80.31 89 SER A O 1
ATOM 691 N N . THR A 1 90 ? 20.355 11.643 -16.635 1.00 76.56 90 THR A N 1
ATOM 692 C CA . THR A 1 90 ? 19.210 11.104 -15.881 1.00 76.56 90 THR A CA 1
ATOM 693 C C . THR A 1 90 ? 17.860 11.513 -16.474 1.00 76.56 90 THR A C 1
ATOM 695 O O . THR A 1 90 ? 16.822 11.030 -16.022 1.00 76.56 90 THR A O 1
ATOM 698 N N . LYS A 1 91 ? 17.841 12.374 -17.505 1.00 78.06 91 LYS A N 1
ATOM 699 C CA . LYS A 1 91 ? 16.616 12.782 -18.211 1.00 78.06 91 LYS A CA 1
ATOM 700 C C . LYS A 1 91 ? 16.200 11.717 -19.225 1.00 78.06 9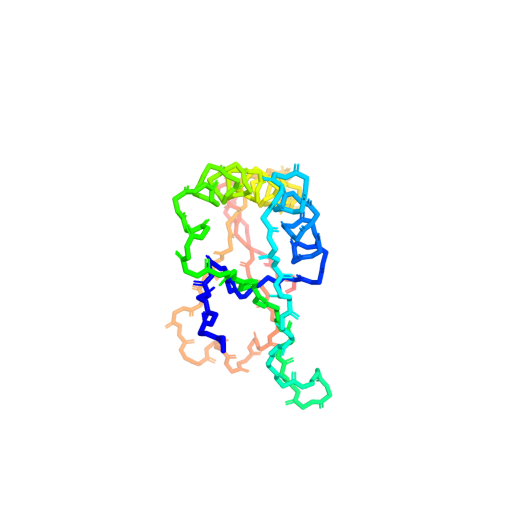1 LYS A C 1
ATOM 702 O O . LYS A 1 91 ? 16.314 11.906 -20.440 1.00 78.06 91 LYS A O 1
ATOM 707 N N . VAL A 1 92 ? 15.743 10.581 -18.714 1.00 74.38 92 VAL A N 1
ATOM 708 C CA . VAL A 1 92 ? 15.304 9.429 -19.503 1.00 74.38 92 VAL A CA 1
ATOM 709 C C . VAL A 1 92 ? 13.802 9.251 -19.363 1.00 74.38 92 VAL A C 1
ATOM 711 O O . VAL A 1 92 ? 13.264 9.271 -18.261 1.00 74.38 92 VAL A O 1
ATOM 714 N N . VAL A 1 93 ? 13.126 9.065 -20.492 1.00 79.75 93 VAL A N 1
ATOM 715 C CA . VAL A 1 93 ? 11.689 8.797 -20.558 1.00 79.75 93 VAL A CA 1
ATOM 716 C C . VAL A 1 93 ? 11.443 7.417 -21.154 1.00 79.75 93 VAL A C 1
ATOM 718 O O . VAL A 1 93 ? 12.176 6.965 -22.035 1.00 79.75 93 VAL A O 1
ATOM 721 N N . ILE A 1 94 ? 10.406 6.738 -20.673 1.00 75.19 94 ILE A N 1
ATOM 722 C CA . ILE A 1 94 ? 9.940 5.482 -21.263 1.00 75.19 94 ILE A CA 1
ATOM 723 C C . ILE A 1 94 ? 9.027 5.833 -22.438 1.00 75.19 94 ILE A C 1
ATOM 725 O O . ILE A 1 94 ? 8.019 6.521 -22.273 1.00 75.19 94 ILE A O 1
ATOM 729 N N . GLU A 1 95 ? 9.375 5.366 -23.634 1.00 74.25 95 GLU A N 1
ATOM 730 C CA . GLU A 1 95 ? 8.583 5.597 -24.840 1.00 74.25 95 GLU A CA 1
ATOM 731 C C . GLU A 1 95 ? 7.434 4.574 -24.892 1.00 74.25 95 GLU A C 1
ATOM 733 O O . GLU A 1 95 ? 7.634 3.396 -25.201 1.00 74.25 95 GLU A O 1
ATOM 738 N N . GLN A 1 96 ? 6.214 5.007 -24.548 1.00 61.84 96 GLN A N 1
ATOM 739 C CA . GLN A 1 96 ? 5.029 4.144 -24.582 1.00 61.84 96 GLN A CA 1
ATOM 740 C C . GLN A 1 96 ? 4.659 3.768 -26.031 1.00 61.84 96 GLN A C 1
ATOM 742 O O . GLN A 1 96 ? 4.531 4.615 -26.915 1.00 61.84 96 GLN A O 1
ATOM 747 N N . LYS A 1 97 ? 4.495 2.463 -26.291 1.00 60.75 97 LYS A N 1
ATOM 748 C CA . LYS A 1 97 ? 4.220 1.908 -27.629 1.00 60.75 97 LYS A CA 1
ATOM 749 C C . LYS A 1 97 ? 2.747 2.110 -28.028 1.00 60.75 97 LYS A C 1
ATOM 751 O O . LYS A 1 97 ? 1.881 1.369 -27.566 1.00 60.75 97 LYS A O 1
ATOM 756 N N . ASN A 1 98 ? 2.479 3.020 -28.969 1.00 55.12 98 ASN A N 1
ATOM 757 C CA . ASN A 1 98 ? 1.131 3.267 -29.520 1.00 55.12 98 ASN A CA 1
ATOM 758 C C . ASN A 1 98 ? 0.704 2.336 -30.674 1.00 55.12 98 ASN A C 1
ATOM 760 O O . ASN A 1 98 ? -0.436 2.412 -31.117 1.00 55.12 98 ASN A O 1
ATOM 764 N N . SER A 1 99 ? 1.567 1.445 -31.177 1.00 59.34 99 SER A N 1
ATOM 765 C CA . SER A 1 99 ? 1.200 0.541 -32.283 1.00 59.34 99 SER A CA 1
ATOM 766 C C . SER A 1 99 ? 0.998 -0.895 -31.802 1.00 59.34 99 SER A C 1
ATOM 768 O O . SER A 1 99 ? 1.898 -1.504 -31.222 1.00 59.34 99 SER A O 1
ATOM 770 N N . LEU A 1 100 ? -0.188 -1.443 -32.082 1.00 55.19 100 LEU A N 1
ATOM 771 C CA . LEU A 1 100 ? -0.572 -2.831 -31.788 1.00 55.19 100 LEU A CA 1
ATOM 772 C C . LEU A 1 100 ? 0.448 -3.844 -32.342 1.00 55.19 100 LEU A C 1
ATOM 774 O O . LEU A 1 100 ? 0.819 -4.780 -31.643 1.00 55.19 100 LEU A O 1
ATOM 778 N N . LEU A 1 101 ? 0.996 -3.595 -33.536 1.00 54.12 101 LEU A N 1
ATOM 779 C CA . LEU A 1 101 ? 2.027 -4.437 -34.161 1.00 54.12 101 LEU A CA 1
ATOM 780 C C . LEU A 1 101 ? 3.347 -4.481 -33.363 1.00 54.12 101 LEU A C 1
ATOM 782 O O . LEU A 1 101 ? 3.949 -5.544 -33.225 1.00 54.12 101 LEU A O 1
ATOM 786 N N . LYS A 1 102 ? 3.788 -3.363 -32.762 1.00 53.66 102 LYS A N 1
ATOM 787 C CA . LYS A 1 102 ? 5.020 -3.328 -31.945 1.00 53.66 102 LYS A CA 1
ATOM 788 C C . LYS A 1 102 ? 4.841 -3.938 -30.553 1.00 53.66 102 LYS A C 1
ATOM 790 O O . LYS A 1 102 ? 5.841 -4.251 -29.909 1.00 53.66 102 LYS A O 1
ATOM 795 N N . LYS A 1 103 ? 3.603 -4.117 -30.075 1.00 55.03 103 LYS A N 1
ATOM 796 C CA . LYS A 1 103 ? 3.328 -4.853 -28.827 1.00 55.03 103 LYS A CA 1
ATOM 797 C C . LYS A 1 103 ? 3.579 -6.356 -28.979 1.00 55.03 103 LYS A C 1
ATOM 799 O O . LYS A 1 103 ? 3.993 -6.977 -28.010 1.00 55.03 103 LYS A O 1
ATOM 804 N N . ILE A 1 104 ? 3.378 -6.904 -30.180 1.00 55.88 104 ILE A N 1
ATOM 805 C CA . ILE A 1 104 ? 3.558 -8.336 -30.465 1.00 55.88 104 ILE A CA 1
ATOM 806 C C . ILE A 1 104 ? 5.048 -8.685 -30.612 1.00 55.88 104 ILE A C 1
ATOM 808 O O . ILE A 1 104 ? 5.505 -9.661 -30.033 1.00 55.88 104 ILE A O 1
ATOM 812 N N . ILE A 1 105 ? 5.825 -7.862 -31.328 1.00 55.75 105 ILE A N 1
ATOM 813 C CA . ILE A 1 105 ? 7.248 -8.143 -31.619 1.00 55.75 105 ILE A CA 1
ATOM 814 C C . ILE A 1 105 ? 8.157 -7.904 -30.400 1.00 55.75 105 ILE A C 1
ATOM 816 O O . ILE A 1 105 ? 9.184 -8.555 -30.252 1.00 55.75 105 ILE A O 1
ATOM 820 N N . TYR A 1 106 ? 7.783 -6.981 -29.511 1.00 57.38 106 TYR A N 1
ATOM 821 C CA . TYR A 1 106 ? 8.605 -6.565 -28.370 1.00 57.38 106 TYR A CA 1
ATOM 822 C C . TYR A 1 106 ? 7.895 -6.803 -27.032 1.00 57.38 106 TYR A C 1
ATOM 824 O O . TYR A 1 106 ? 7.850 -5.902 -26.182 1.00 57.38 106 TYR A O 1
ATOM 832 N N . TYR A 1 107 ? 7.289 -7.978 -26.871 1.00 51.66 107 TYR A N 1
ATOM 833 C CA . TYR A 1 107 ? 6.677 -8.392 -25.613 1.00 51.66 107 TYR A CA 1
ATOM 834 C C . TYR A 1 107 ? 7.769 -8.536 -24.540 1.00 51.66 107 TYR A C 1
ATOM 836 O O . TYR A 1 107 ? 8.707 -9.307 -24.713 1.00 51.66 107 TYR A O 1
ATOM 844 N N . GLY A 1 108 ? 7.681 -7.747 -23.466 1.00 61.88 108 GLY A N 1
ATOM 845 C CA . GLY A 1 108 ? 8.660 -7.746 -22.370 1.00 61.88 108 GLY A CA 1
ATOM 846 C C . GLY A 1 108 ? 9.814 -6.742 -22.484 1.00 61.88 108 GLY A C 1
ATOM 847 O O . GLY A 1 108 ? 10.603 -6.674 -21.555 1.00 61.88 108 GLY A O 1
ATOM 848 N N . VAL A 1 109 ? 9.896 -5.941 -23.558 1.00 67.25 109 VAL A N 1
ATOM 849 C CA . VAL A 1 109 ? 11.000 -4.976 -23.761 1.00 67.25 109 VAL A CA 1
ATOM 850 C C . VAL A 1 109 ? 10.541 -3.534 -23.516 1.00 67.25 109 VAL A C 1
ATOM 852 O O . VAL A 1 109 ? 9.608 -3.052 -24.180 1.00 67.25 109 VAL A O 1
ATOM 855 N N . THR A 1 110 ? 11.210 -2.827 -22.608 1.00 69.62 110 THR A N 1
ATOM 856 C CA . THR A 1 110 ? 11.006 -1.405 -22.303 1.00 69.62 110 THR A CA 1
ATOM 857 C C . THR A 1 110 ? 11.905 -0.561 -23.201 1.00 69.62 110 THR A C 1
ATOM 859 O O . THR A 1 110 ? 13.107 -0.784 -23.297 1.00 69.62 110 THR A O 1
ATOM 862 N N . ILE A 1 111 ? 11.322 0.412 -23.905 1.00 77.44 111 ILE A N 1
ATOM 863 C CA . ILE A 1 111 ? 12.089 1.344 -24.740 1.00 77.44 111 ILE A CA 1
ATOM 864 C C . ILE A 1 111 ? 12.339 2.599 -23.919 1.00 77.44 111 ILE A C 1
ATOM 866 O O . ILE A 1 111 ? 11.398 3.307 -23.556 1.00 77.44 111 ILE A O 1
ATOM 870 N N . HIS A 1 112 ? 13.605 2.887 -23.664 1.00 78.50 112 HIS A N 1
ATOM 871 C CA . HIS A 1 112 ? 14.039 4.122 -23.036 1.00 78.50 112 HIS A CA 1
ATOM 872 C C . HIS A 1 112 ? 14.527 5.098 -24.103 1.00 78.50 112 HIS A C 1
ATOM 874 O O . HIS A 1 112 ? 15.228 4.712 -25.039 1.00 78.50 112 HIS A O 1
ATOM 880 N N . ARG A 1 113 ? 14.183 6.376 -23.950 1.00 81.44 113 ARG A N 1
ATOM 881 C CA . ARG A 1 113 ? 14.680 7.478 -24.775 1.00 81.44 113 ARG A CA 1
ATOM 882 C C . ARG A 1 113 ? 15.278 8.548 -23.874 1.00 81.44 113 ARG A C 1
ATOM 884 O O . ARG A 1 113 ? 14.652 8.976 -22.908 1.00 81.44 113 ARG A O 1
ATOM 891 N N . CYS A 1 114 ? 16.476 9.015 -24.202 1.00 84.56 114 CYS A N 1
ATOM 892 C CA . CYS A 1 114 ? 17.066 10.168 -23.530 1.00 84.56 114 CYS A CA 1
ATOM 893 C C . CYS A 1 114 ? 16.517 11.477 -24.116 1.00 84.56 114 CYS A C 1
ATOM 895 O O . CYS A 1 114 ? 16.442 11.630 -25.335 1.00 84.56 114 CYS A O 1
ATOM 897 N N . ASN A 1 115 ? 16.173 12.446 -23.269 1.00 81.94 115 ASN A N 1
ATOM 898 C CA . ASN A 1 115 ? 15.747 13.772 -23.726 1.00 81.94 115 ASN A CA 1
ATOM 899 C C . ASN A 1 115 ? 16.915 14.686 -24.123 1.00 81.94 115 ASN A C 1
ATOM 901 O O . ASN A 1 115 ? 16.674 15.668 -24.812 1.00 81.94 115 ASN A O 1
ATOM 905 N N . GLU A 1 116 ? 18.151 14.373 -23.723 1.00 83.31 116 GLU A N 1
ATOM 906 C CA . GLU A 1 116 ? 19.326 15.208 -24.021 1.00 83.31 116 GLU A CA 1
ATOM 907 C C . GLU A 1 116 ? 20.066 14.764 -25.286 1.00 83.31 116 GLU A C 1
ATOM 909 O O . GLU A 1 116 ? 20.269 15.571 -26.181 1.00 83.31 116 GLU A O 1
ATOM 914 N N . CYS A 1 117 ? 20.440 13.485 -25.403 1.00 84.75 117 CYS A N 1
ATOM 915 C CA . CYS A 1 117 ? 21.137 12.983 -26.598 1.00 84.75 117 CYS A CA 1
ATOM 916 C C . CYS A 1 117 ? 20.204 12.321 -27.620 1.00 84.75 117 CYS A C 1
ATOM 918 O O . CYS A 1 117 ? 20.660 11.844 -28.655 1.00 84.75 117 CYS A O 1
ATOM 920 N N . HIS A 1 118 ? 18.908 12.216 -27.306 1.00 84.31 118 HIS A N 1
ATOM 921 C CA . HIS A 1 118 ? 17.896 11.545 -28.130 1.00 84.31 118 HIS A CA 1
ATOM 922 C C . HIS A 1 118 ? 18.161 10.061 -28.445 1.00 84.31 118 HIS A C 1
ATOM 924 O O . HIS A 1 118 ? 17.378 9.450 -29.176 1.00 84.31 118 HIS A O 1
ATOM 930 N N . GLY A 1 119 ? 19.192 9.459 -27.843 1.00 81.12 119 GLY A N 1
ATOM 931 C CA . GLY A 1 119 ? 19.502 8.039 -27.957 1.00 81.12 119 GLY A CA 1
ATOM 932 C C . GLY A 1 119 ? 18.388 7.165 -27.387 1.00 81.12 119 GLY A C 1
ATOM 933 O O . GLY A 1 119 ? 17.768 7.508 -26.373 1.00 81.12 119 GLY A O 1
ATOM 934 N N . LYS A 1 120 ? 18.140 6.032 -28.050 1.00 84.62 120 LYS A N 1
ATOM 935 C CA . LYS A 1 120 ? 17.153 5.030 -27.642 1.00 84.62 120 LYS A CA 1
ATOM 936 C C . LYS A 1 120 ? 17.846 3.715 -27.322 1.00 84.62 120 LYS A C 1
ATOM 938 O O . LYS A 1 120 ? 18.745 3.310 -28.053 1.00 84.62 120 LYS A O 1
ATOM 943 N N . TRP A 1 121 ? 17.417 3.052 -26.258 1.00 82.19 121 TRP A N 1
ATOM 944 C CA . TRP A 1 121 ? 17.882 1.711 -25.916 1.00 82.19 121 TRP A CA 1
ATOM 945 C C . TRP A 1 121 ? 16.745 0.880 -25.338 1.00 82.19 121 TRP A C 1
ATOM 947 O O . TRP A 1 121 ? 15.684 1.394 -24.977 1.00 82.19 121 TRP A O 1
ATOM 957 N N . PHE A 1 122 ? 16.978 -0.422 -25.310 1.00 81.88 122 PHE A N 1
ATOM 958 C CA . PHE A 1 122 ? 15.996 -1.439 -24.983 1.00 81.88 122 PHE A CA 1
ATOM 959 C C . PHE A 1 122 ? 16.467 -2.179 -23.733 1.00 81.88 122 PHE A C 1
ATOM 961 O O . PHE A 1 122 ? 17.652 -2.506 -23.641 1.00 81.88 122 PHE A O 1
ATOM 968 N N . THR A 1 123 ? 15.560 -2.412 -22.790 1.00 69.06 123 THR A N 1
ATOM 969 C CA . THR A 1 123 ? 15.786 -3.185 -21.559 1.00 69.06 123 THR A CA 1
ATOM 970 C C . THR A 1 123 ? 14.683 -4.200 -21.343 1.00 69.06 123 THR A C 1
ATOM 972 O O . THR A 1 123 ? 13.557 -3.976 -21.849 1.00 69.06 123 THR A O 1
#

Radius of gyration: 20.34 Å; chains: 1; bounding box: 47×34×53 Å

Secondary structure (DSSP, 8-state):
--PEEEEEEE-HHHHHHHHHHHHHTT--EEEEEES--GGGT---EEEEEE-GGGHHHHHHHHHHHHHHHHHHHHHHHHHT-PPPTTT--S-EEE-----HHHHHHTTT-PEEEETTT--EEE-